Protein AF-A0A530QPT6-F1 (afdb_monomer_lite)

Sequence (132 aa):
HGLGAGMGGNAGSQTMTVTVRALATKDIDIYNAARIIRREVGVGFINGAVFAVLIGIVAAAWFRDPNLGGIIAAAMIINMFAAALAGILIPLLLDRFKIDPAVASAVFVTTVTDCVGFFAFLGLATWWFAVP

Radius of gyration: 18.7 Å; chains: 1; bounding box: 52×30×47 Å

Structure (mmCIF, N/CA/C/O backbone):
data_AF-A0A530QPT6-F1
#
_entry.id   AF-A0A530QPT6-F1
#
loop_
_atom_site.group_PDB
_atom_site.id
_atom_site.type_symbol
_atom_site.label_atom_id
_atom_site.label_alt_id
_atom_site.label_comp_id
_atom_site.label_asym_id
_atom_site.label_entity_id
_atom_site.label_seq_id
_atom_site.pdbx_PDB_ins_code
_atom_site.Cartn_x
_atom_site.Cartn_y
_atom_site.Cartn_z
_atom_site.occupancy
_atom_site.B_iso_or_equiv
_atom_site.auth_seq_id
_atom_site.auth_comp_id
_atom_site.auth_asym_id
_atom_site.auth_atom_id
_atom_site.pdbx_PDB_model_num
ATOM 1 N N . HIS A 1 1 ? -19.945 18.364 -25.263 1.00 44.97 1 HIS A N 1
ATOM 2 C CA . HIS A 1 1 ? -20.042 18.435 -23.790 1.00 44.97 1 HIS A CA 1
ATOM 3 C C . HIS A 1 1 ? -21.229 17.583 -23.352 1.00 44.97 1 HIS A C 1
ATOM 5 O O . HIS A 1 1 ? -22.313 17.862 -23.841 1.00 44.97 1 HIS A O 1
ATOM 11 N N . GLY A 1 2 ? -21.056 16.559 -22.498 1.00 51.00 2 GLY A N 1
ATOM 12 C CA . GLY A 1 2 ? -22.199 16.062 -21.705 1.00 51.00 2 GLY A CA 1
ATOM 13 C C . GLY A 1 2 ? -22.376 14.569 -21.390 1.00 51.00 2 GLY A C 1
ATOM 14 O O . GLY A 1 2 ? -23.275 14.280 -20.616 1.00 51.00 2 GLY A O 1
ATOM 15 N N . LEU A 1 3 ? -21.582 13.613 -21.893 1.00 46.88 3 LEU A N 1
ATOM 16 C CA . LEU A 1 3 ? -21.856 12.179 -21.618 1.00 46.88 3 LEU A CA 1
ATOM 17 C C . LEU A 1 3 ? -21.047 11.563 -20.458 1.00 46.88 3 LEU A C 1
ATOM 19 O O . LEU A 1 3 ? -21.318 10.439 -20.053 1.00 46.88 3 LEU A O 1
ATOM 23 N N . GLY A 1 4 ? -20.087 12.295 -19.884 1.00 46.09 4 GLY A N 1
ATOM 24 C CA . GLY A 1 4 ? -19.168 11.760 -18.866 1.00 46.09 4 GLY A CA 1
ATOM 25 C C . GLY A 1 4 ? -19.583 11.931 -17.398 1.00 46.09 4 GLY A C 1
ATOM 26 O O . GLY A 1 4 ? -18.872 11.447 -16.528 1.00 46.09 4 GLY A O 1
ATOM 27 N N . ALA A 1 5 ? -20.689 12.618 -17.090 1.00 45.97 5 ALA A N 1
ATOM 28 C CA . ALA A 1 5 ? -20.979 13.072 -15.719 1.00 45.97 5 ALA A CA 1
ATOM 29 C C . ALA A 1 5 ? -22.195 12.406 -15.034 1.00 45.97 5 ALA A C 1
ATOM 31 O O . ALA A 1 5 ? -22.509 12.748 -13.900 1.00 45.97 5 ALA A O 1
ATOM 32 N N . GLY A 1 6 ? -22.896 11.470 -15.688 1.00 51.47 6 GLY A N 1
ATOM 33 C CA . GLY A 1 6 ? -24.215 11.010 -15.216 1.00 51.47 6 GLY A CA 1
ATOM 34 C C . GLY A 1 6 ? -24.266 9.694 -14.427 1.00 51.47 6 GLY A C 1
ATOM 35 O O . GLY A 1 6 ? -25.128 9.538 -13.569 1.00 51.47 6 GLY A O 1
ATOM 36 N N . MET A 1 7 ? -23.380 8.726 -14.686 1.00 49.09 7 MET A N 1
ATOM 37 C CA . MET A 1 7 ? -23.537 7.368 -14.119 1.00 49.09 7 MET A CA 1
ATOM 38 C C . MET A 1 7 ? -22.738 7.121 -12.833 1.00 49.09 7 MET A C 1
ATOM 40 O O . MET A 1 7 ? -23.160 6.310 -12.011 1.00 49.09 7 MET A O 1
ATOM 44 N N . GLY A 1 8 ? -21.645 7.856 -12.602 1.00 46.72 8 GLY A N 1
ATOM 45 C CA . GLY A 1 8 ? -20.851 7.731 -11.370 1.00 46.72 8 GLY A CA 1
ATOM 46 C C . GLY A 1 8 ? -21.554 8.280 -10.120 1.00 46.72 8 GLY A C 1
ATOM 47 O O . GLY A 1 8 ? -21.361 7.759 -9.024 1.00 46.72 8 GLY A O 1
ATOM 48 N N . GLY A 1 9 ? -22.421 9.288 -10.281 1.00 48.22 9 GLY A N 1
ATOM 49 C CA . GLY A 1 9 ? -23.150 9.917 -9.171 1.00 48.22 9 GLY A CA 1
ATOM 50 C C . GLY A 1 9 ? -24.258 9.046 -8.566 1.00 48.22 9 GLY A C 1
ATOM 51 O O . GLY A 1 9 ? -24.508 9.115 -7.363 1.00 48.22 9 GLY A O 1
ATOM 52 N N . ASN A 1 10 ? -24.885 8.171 -9.360 1.00 52.75 10 ASN A N 1
ATOM 53 C CA . ASN A 1 10 ? -26.039 7.389 -8.903 1.00 52.75 10 ASN A CA 1
ATOM 54 C C . ASN A 1 10 ? -25.655 6.186 -8.024 1.00 52.75 10 ASN A C 1
ATOM 56 O O . ASN A 1 10 ? -26.357 5.892 -7.058 1.00 52.75 10 ASN A O 1
ATOM 60 N N . ALA A 1 11 ? -24.526 5.523 -8.295 1.00 52.94 11 ALA A N 1
ATOM 61 C CA . ALA A 1 11 ? -24.063 4.394 -7.480 1.00 52.94 11 ALA A CA 1
ATOM 62 C C . ALA A 1 11 ? -23.455 4.851 -6.139 1.00 52.94 11 ALA A C 1
ATOM 64 O O . ALA A 1 11 ? -23.697 4.237 -5.095 1.00 52.94 11 ALA A O 1
ATOM 65 N N . GLY A 1 12 ? -22.718 5.969 -6.147 1.00 51.69 12 GLY A N 1
ATOM 66 C CA . GLY A 1 12 ? -22.123 6.550 -4.940 1.00 51.69 12 GLY A CA 1
ATOM 67 C C . GLY A 1 12 ? -23.171 7.086 -3.961 1.00 51.69 12 GLY A C 1
ATOM 68 O O . GLY A 1 12 ? -23.079 6.840 -2.759 1.00 51.69 12 GLY A O 1
ATOM 69 N N . SER A 1 13 ? -24.217 7.743 -4.472 1.00 59.66 13 SER A N 1
ATOM 70 C CA . SER A 1 13 ? -25.302 8.282 -3.643 1.00 59.66 13 SER A CA 1
ATOM 71 C C . SER A 1 13 ? -26.202 7.184 -3.045 1.00 59.66 13 SER A C 1
ATOM 73 O O . SER A 1 13 ? -26.565 7.252 -1.865 1.00 59.66 13 SER A O 1
ATOM 75 N N . GLN A 1 14 ? -26.492 6.112 -3.799 1.00 56.28 14 GLN A N 1
ATOM 76 C CA . GLN A 1 14 ? -27.229 4.960 -3.257 1.00 56.28 14 GLN A CA 1
ATOM 77 C C . GLN A 1 14 ? -26.448 4.233 -2.157 1.00 56.28 14 GLN A C 1
ATOM 79 O O . GLN A 1 14 ? -27.017 3.906 -1.115 1.00 56.28 14 GLN A O 1
ATOM 84 N N . THR A 1 15 ? -25.142 4.034 -2.342 1.00 58.00 15 THR A N 1
ATOM 85 C CA . THR A 1 15 ? -24.304 3.324 -1.362 1.00 58.00 15 THR A CA 1
ATOM 86 C C . THR A 1 15 ? -24.165 4.120 -0.063 1.00 58.00 15 THR A C 1
ATOM 88 O O . THR A 1 15 ? -24.316 3.566 1.024 1.00 58.00 15 THR A O 1
ATOM 91 N N . MET A 1 16 ? -23.983 5.441 -0.158 1.00 60.84 16 MET A N 1
ATOM 92 C CA . MET A 1 16 ? -23.913 6.327 1.008 1.00 60.84 16 MET A CA 1
ATOM 93 C C . MET A 1 16 ? -25.208 6.297 1.839 1.00 60.84 16 MET A C 1
ATOM 95 O O . MET A 1 16 ? -25.155 6.246 3.066 1.00 60.84 16 MET A O 1
ATOM 99 N N . THR A 1 17 ? -26.372 6.235 1.185 1.00 66.62 17 THR A N 1
ATOM 100 C CA . THR A 1 17 ? -27.679 6.178 1.864 1.00 66.62 17 THR A CA 1
ATOM 101 C C . THR A 1 17 ? -27.874 4.877 2.658 1.00 66.62 17 THR A C 1
ATOM 103 O O . THR A 1 17 ? -28.425 4.893 3.761 1.00 66.62 17 THR A O 1
ATOM 106 N N . VAL A 1 18 ? -27.394 3.743 2.136 1.00 60.94 18 VAL A N 1
ATOM 107 C CA . VAL A 1 18 ? -27.488 2.436 2.811 1.00 60.94 18 VAL A CA 1
ATOM 108 C C . VAL A 1 18 ? -26.539 2.363 4.009 1.00 60.94 18 VAL A C 1
ATOM 110 O O . VAL A 1 18 ? -26.945 1.924 5.085 1.00 60.94 18 VAL A O 1
ATOM 113 N N . THR A 1 19 ? -25.307 2.854 3.862 1.00 55.59 19 THR A N 1
ATOM 114 C CA . THR A 1 19 ? -24.304 2.851 4.938 1.00 55.59 19 THR A CA 1
ATOM 115 C C . THR A 1 19 ? -24.719 3.735 6.117 1.00 55.59 19 THR A C 1
ATOM 117 O O . THR A 1 19 ? -24.584 3.323 7.268 1.00 55.59 19 THR A O 1
ATOM 120 N N . VAL A 1 20 ? -25.311 4.909 5.857 1.00 65.19 20 VAL A N 1
ATOM 121 C CA . VAL A 1 20 ? -25.836 5.802 6.909 1.00 65.19 20 VAL A CA 1
ATOM 122 C C . VAL A 1 20 ? -26.982 5.143 7.687 1.00 65.19 20 VAL A C 1
ATOM 124 O O . VAL A 1 20 ? -27.046 5.263 8.910 1.00 65.19 20 VAL A O 1
ATOM 127 N N . ARG A 1 21 ? -27.855 4.386 7.007 1.00 61.53 21 ARG A N 1
ATOM 128 C CA . ARG A 1 21 ? -28.934 3.632 7.665 1.00 61.53 21 ARG A CA 1
ATOM 129 C C . ARG A 1 21 ? -28.391 2.476 8.508 1.00 61.53 21 ARG A C 1
ATOM 131 O O . ARG A 1 21 ? -28.888 2.255 9.604 1.00 61.53 21 ARG A O 1
ATOM 138 N N . ALA A 1 22 ? -27.367 1.770 8.031 1.00 56.25 22 ALA A N 1
ATOM 139 C CA . ALA A 1 22 ? -26.751 0.668 8.766 1.00 56.25 22 ALA A CA 1
ATOM 140 C C . ALA A 1 22 ? -26.043 1.148 10.048 1.00 56.25 22 ALA A C 1
ATOM 142 O O . ALA A 1 22 ? -26.237 0.552 11.108 1.00 56.25 22 ALA A O 1
ATOM 143 N N . LEU A 1 23 ? -25.305 2.264 9.979 1.00 57.66 23 LEU A N 1
ATOM 144 C CA . LEU A 1 23 ? -24.599 2.865 11.121 1.00 57.66 23 LEU A CA 1
ATOM 145 C C . LEU A 1 23 ? -25.540 3.364 12.230 1.00 57.66 23 LEU A C 1
ATOM 147 O O . LEU A 1 23 ? -25.178 3.322 13.405 1.00 57.66 23 LEU A O 1
ATOM 151 N N . ALA A 1 24 ? -26.764 3.778 11.887 1.00 56.53 24 ALA A N 1
ATOM 152 C CA . ALA A 1 24 ? -27.768 4.197 12.866 1.00 56.53 24 ALA A CA 1
ATOM 153 C C . ALA A 1 24 ? -28.284 3.046 13.759 1.00 56.53 24 ALA A C 1
ATOM 155 O O . ALA A 1 24 ? -28.879 3.311 14.802 1.00 56.53 24 ALA A O 1
ATOM 156 N N . THR A 1 25 ? -28.037 1.781 13.388 1.00 57.56 25 THR A N 1
ATOM 157 C CA . THR A 1 25 ? -28.628 0.594 14.042 1.00 57.56 25 THR A CA 1
ATOM 158 C C . THR A 1 25 ? -27.787 -0.006 15.178 1.00 57.56 25 THR A C 1
ATOM 160 O O . THR A 1 25 ? -28.236 -0.959 15.796 1.00 57.56 25 THR A O 1
ATOM 163 N N . LYS A 1 26 ? -26.606 0.556 15.491 1.00 53.56 26 LYS A N 1
ATOM 164 C CA . LYS A 1 26 ? -25.822 0.286 16.722 1.00 53.56 26 LYS A CA 1
ATOM 165 C C . LYS A 1 26 ? -25.758 -1.189 17.189 1.00 53.56 26 LYS A C 1
ATOM 167 O O . LYS A 1 26 ? -26.166 -1.496 18.301 1.00 53.56 26 LYS A O 1
ATOM 172 N N . ASP A 1 27 ? -25.124 -2.066 16.413 1.00 46.97 27 ASP A N 1
ATOM 173 C CA . ASP A 1 27 ? -24.737 -3.404 16.896 1.00 46.97 27 ASP A CA 1
ATOM 174 C C . ASP A 1 27 ? -23.276 -3.700 16.543 1.00 46.97 27 ASP A C 1
ATOM 176 O O . ASP A 1 27 ? -22.967 -4.223 15.471 1.00 46.97 27 ASP A O 1
ATOM 180 N N . ILE A 1 28 ? -22.342 -3.341 17.430 1.00 43.38 28 ILE A N 1
ATOM 181 C CA . ILE A 1 28 ? -20.941 -3.765 17.298 1.00 43.38 28 ILE A CA 1
ATOM 182 C C . ILE A 1 28 ? -20.466 -4.361 18.625 1.00 43.38 28 ILE A C 1
ATOM 184 O O . ILE A 1 28 ? -20.054 -3.660 19.544 1.00 43.38 28 ILE A O 1
ATOM 188 N N . ASP A 1 29 ? -20.538 -5.689 18.684 1.00 42.81 29 ASP A N 1
ATOM 189 C CA . ASP A 1 29 ? -19.926 -6.555 19.690 1.00 42.81 29 ASP A CA 1
ATOM 190 C C . ASP A 1 29 ? -18.443 -6.794 19.326 1.00 42.81 29 ASP A C 1
ATOM 192 O O . ASP A 1 29 ? -18.119 -7.080 18.168 1.00 42.81 29 ASP A O 1
ATOM 196 N N . ILE A 1 30 ? -17.527 -6.685 20.293 1.00 48.66 30 ILE A N 1
ATOM 197 C CA . ILE A 1 30 ? -16.071 -6.869 20.120 1.00 48.66 30 ILE A CA 1
ATOM 198 C C . ILE A 1 30 ? -15.725 -8.252 19.529 1.00 48.66 30 ILE A C 1
ATOM 200 O O . ILE A 1 30 ? -14.725 -8.381 18.817 1.00 48.66 30 ILE A O 1
ATOM 204 N N . TYR A 1 31 ? -16.579 -9.270 19.705 1.00 49.69 31 TYR A N 1
ATOM 205 C CA . TYR A 1 31 ? -16.415 -10.579 19.053 1.00 49.69 31 TYR A CA 1
ATOM 206 C C . TYR A 1 31 ? -16.570 -10.534 17.521 1.00 49.69 31 TYR A C 1
ATOM 208 O O . TYR A 1 31 ? -15.990 -11.359 16.807 1.00 49.69 31 TYR A O 1
ATOM 216 N N . ASN A 1 32 ? -17.300 -9.551 16.986 1.00 56.88 32 ASN A N 1
ATOM 217 C CA . ASN A 1 32 ? -17.447 -9.352 15.545 1.00 56.88 32 ASN A CA 1
ATOM 218 C C . ASN A 1 32 ? -16.274 -8.584 14.927 1.00 56.88 32 ASN A C 1
ATOM 220 O O . ASN A 1 32 ? -16.053 -8.721 13.724 1.00 56.88 32 ASN A O 1
ATOM 224 N N . ALA A 1 33 ? -15.475 -7.851 15.710 1.00 58.09 33 ALA A N 1
ATOM 225 C CA . ALA A 1 33 ? -14.390 -7.016 15.191 1.00 58.09 33 ALA A CA 1
ATOM 226 C C . ALA A 1 33 ? -13.367 -7.828 14.375 1.00 58.09 33 ALA A C 1
ATOM 228 O O . ALA A 1 33 ? -13.083 -7.496 13.228 1.00 58.09 33 ALA A O 1
ATOM 229 N N . ALA A 1 34 ? -12.895 -8.970 14.889 1.00 56.62 34 ALA A N 1
ATOM 230 C CA . ALA A 1 34 ? -11.942 -9.830 14.175 1.00 56.62 34 ALA A CA 1
ATOM 231 C C . ALA A 1 34 ? -12.539 -10.507 12.919 1.00 56.62 34 ALA A C 1
ATOM 233 O O . ALA A 1 34 ? -11.829 -10.816 11.957 1.00 56.62 34 ALA A O 1
ATOM 234 N N . ARG A 1 35 ? -13.857 -10.755 12.896 1.00 65.69 35 ARG A N 1
ATOM 235 C CA . ARG A 1 35 ? -14.562 -11.271 11.710 1.00 65.69 35 ARG A CA 1
ATOM 236 C C . ARG A 1 35 ? -14.740 -10.178 10.654 1.00 65.69 35 ARG A C 1
ATOM 238 O O . ARG A 1 35 ? -14.538 -10.463 9.476 1.00 65.69 35 ARG A O 1
ATOM 245 N N . ILE A 1 36 ? -15.076 -8.963 11.077 1.00 65.94 36 ILE A N 1
ATOM 246 C CA . ILE A 1 36 ? -15.213 -7.783 10.217 1.00 65.94 36 ILE A CA 1
ATOM 247 C C . ILE A 1 36 ? -13.861 -7.445 9.590 1.00 65.94 36 ILE A C 1
ATOM 249 O O . ILE A 1 36 ? -13.783 -7.367 8.369 1.00 65.94 36 ILE A O 1
ATOM 253 N N . ILE A 1 37 ? -12.792 -7.393 10.393 1.00 68.44 37 ILE A N 1
ATOM 254 C CA . ILE A 1 37 ? -11.424 -7.146 9.924 1.00 68.44 37 ILE A CA 1
ATOM 255 C C . ILE A 1 37 ? -11.043 -8.135 8.822 1.00 68.44 37 ILE A C 1
ATOM 257 O O . ILE A 1 37 ? -10.689 -7.710 7.733 1.00 68.44 37 ILE A O 1
ATOM 261 N N . ARG A 1 38 ? -11.175 -9.453 9.043 1.00 66.50 38 ARG A N 1
ATOM 262 C CA . ARG A 1 38 ? -10.829 -10.466 8.021 1.00 66.50 38 ARG A CA 1
ATOM 263 C C . ARG A 1 38 ? -11.625 -10.323 6.725 1.00 66.50 38 ARG A C 1
ATOM 265 O O . ARG A 1 38 ? -11.087 -10.580 5.651 1.00 66.50 38 ARG A O 1
ATOM 272 N N . ARG A 1 39 ? -12.900 -9.943 6.821 1.00 69.75 39 ARG A N 1
ATOM 273 C CA . ARG A 1 39 ? -13.757 -9.743 5.649 1.00 69.75 39 ARG A CA 1
ATOM 274 C C . ARG A 1 39 ? -13.331 -8.500 4.864 1.00 69.75 39 ARG A C 1
ATOM 276 O O . ARG A 1 39 ? -13.202 -8.587 3.649 1.00 69.75 39 ARG A O 1
ATOM 283 N N . GLU A 1 40 ? -13.047 -7.404 5.562 1.00 71.31 40 GLU A N 1
ATOM 284 C CA . GLU A 1 40 ? -12.489 -6.166 5.002 1.00 71.31 40 GLU A CA 1
ATOM 285 C C . GLU A 1 40 ? -11.116 -6.395 4.355 1.00 71.31 40 GLU A C 1
ATOM 287 O O . GLU A 1 40 ? -10.915 -5.978 3.219 1.00 71.31 40 GLU A O 1
ATOM 292 N N . VAL A 1 41 ? -10.212 -7.159 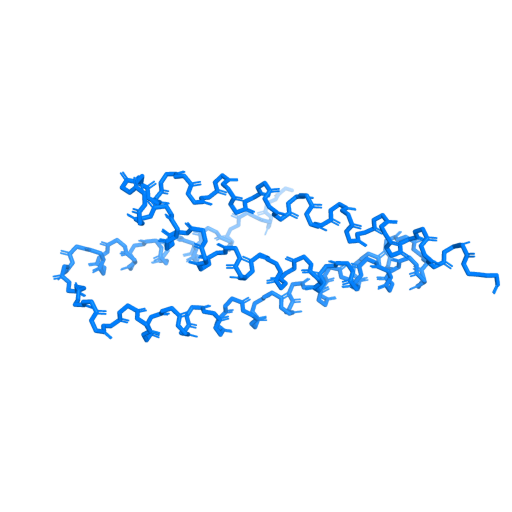4.989 1.00 70.44 41 VAL A N 1
ATOM 293 C CA . VAL A 1 41 ? -8.913 -7.533 4.388 1.00 70.44 41 VAL A CA 1
ATOM 294 C C . VAL A 1 41 ? -9.119 -8.228 3.045 1.00 70.44 41 VAL A C 1
ATOM 296 O O . VAL A 1 41 ? -8.457 -7.896 2.067 1.00 70.44 41 VAL A O 1
ATOM 299 N N . GLY A 1 42 ? -10.037 -9.199 2.990 1.00 72.12 42 GLY A N 1
ATOM 300 C CA . GLY A 1 42 ? -10.309 -9.961 1.773 1.00 72.12 42 GLY A CA 1
ATOM 301 C C . GLY A 1 42 ? -10.874 -9.093 0.650 1.00 72.12 42 GLY A C 1
ATOM 302 O O . GLY A 1 42 ? -10.411 -9.183 -0.486 1.00 72.12 42 GLY A O 1
ATOM 303 N N . VAL A 1 43 ? -11.834 -8.218 0.964 1.00 74.00 43 VAL A N 1
ATOM 304 C CA . VAL A 1 43 ? -12.404 -7.280 -0.017 1.00 74.00 43 VAL A CA 1
ATOM 305 C C . VAL A 1 43 ? -11.355 -6.261 -0.476 1.00 74.00 43 VAL A C 1
ATOM 307 O O . VAL A 1 43 ? -11.234 -6.011 -1.676 1.00 74.00 43 VAL A O 1
ATOM 310 N N . GLY A 1 44 ? -10.556 -5.723 0.448 1.00 69.81 44 GLY A N 1
ATOM 311 C CA . GLY A 1 44 ? -9.467 -4.792 0.155 1.00 69.81 44 GLY A CA 1
ATOM 312 C C . GLY A 1 44 ? -8.381 -5.411 -0.723 1.00 69.81 44 GLY A C 1
ATOM 313 O O . GLY A 1 44 ? -7.952 -4.789 -1.690 1.00 69.81 44 GLY A O 1
ATOM 314 N N . PHE A 1 45 ? -7.993 -6.660 -0.458 1.00 72.19 45 PHE A N 1
ATOM 315 C CA . PHE A 1 45 ? -6.993 -7.374 -1.252 1.00 72.19 45 PHE A CA 1
ATOM 316 C C . PHE A 1 45 ? -7.470 -7.639 -2.685 1.00 72.19 45 PHE A C 1
ATOM 318 O O . PHE A 1 45 ? -6.726 -7.403 -3.634 1.00 72.19 45 PHE A O 1
ATOM 325 N N . ILE A 1 46 ? -8.722 -8.082 -2.862 1.00 78.88 46 ILE A N 1
ATOM 326 C CA . ILE A 1 46 ? -9.299 -8.330 -4.192 1.00 78.88 46 ILE A CA 1
ATOM 327 C C . ILE A 1 46 ? -9.393 -7.025 -4.987 1.00 78.88 46 ILE A C 1
ATOM 329 O O . ILE A 1 46 ? -8.939 -6.969 -6.130 1.00 78.88 46 ILE A O 1
ATOM 333 N N . ASN A 1 47 ? -9.932 -5.963 -4.381 1.00 75.38 47 ASN A N 1
ATOM 334 C CA . ASN A 1 47 ? -10.013 -4.658 -5.036 1.00 75.38 47 ASN A CA 1
ATOM 335 C C . ASN A 1 47 ? -8.623 -4.121 -5.381 1.00 75.38 47 ASN A C 1
ATOM 337 O O . ASN A 1 47 ? -8.405 -3.641 -6.493 1.00 75.38 47 ASN A O 1
ATOM 341 N N . GLY A 1 48 ? -7.667 -4.252 -4.462 1.00 70.88 48 GLY A N 1
ATOM 342 C CA . GLY A 1 48 ? -6.304 -3.802 -4.685 1.00 70.88 48 GLY A CA 1
ATOM 343 C C . GLY A 1 48 ? -5.600 -4.549 -5.812 1.00 70.88 48 GLY A C 1
ATOM 344 O O . GLY A 1 48 ? -4.949 -3.923 -6.645 1.00 70.88 48 GLY A O 1
ATOM 345 N N . ALA A 1 49 ? -5.795 -5.865 -5.911 1.00 75.25 49 ALA A N 1
ATOM 346 C CA . ALA A 1 49 ? -5.264 -6.664 -7.010 1.00 75.25 49 ALA A CA 1
ATOM 347 C C . ALA A 1 49 ? -5.839 -6.226 -8.369 1.00 75.25 49 ALA A C 1
ATOM 349 O O . ALA A 1 49 ? -5.090 -6.069 -9.333 1.00 75.25 49 ALA A O 1
ATOM 350 N N . VAL A 1 50 ? -7.149 -5.963 -8.445 1.00 81.56 50 VAL A N 1
ATOM 351 C CA . VAL A 1 50 ? -7.799 -5.474 -9.674 1.00 81.56 50 VAL A CA 1
ATOM 352 C C . VAL A 1 50 ? -7.242 -4.107 -10.085 1.00 81.56 50 VAL A C 1
ATOM 354 O O . VAL A 1 50 ? -6.874 -3.918 -11.245 1.00 81.56 50 VAL A O 1
ATOM 357 N N . PHE A 1 51 ? -7.121 -3.168 -9.142 1.00 77.31 51 PHE A N 1
ATOM 358 C CA . PHE A 1 51 ? -6.555 -1.846 -9.419 1.00 77.31 51 PHE A CA 1
ATOM 359 C C . PHE A 1 51 ? -5.076 -1.902 -9.812 1.00 77.31 51 PHE A C 1
ATOM 361 O O . PHE A 1 51 ? -4.675 -1.194 -10.734 1.00 77.31 51 PHE A O 1
ATOM 368 N N . ALA A 1 52 ? -4.273 -2.757 -9.172 1.00 73.75 52 ALA A N 1
ATOM 369 C CA . ALA A 1 52 ? -2.860 -2.921 -9.508 1.00 73.75 52 ALA A CA 1
ATOM 370 C C . ALA A 1 52 ? -2.672 -3.437 -10.943 1.00 73.75 52 ALA A C 1
ATOM 372 O O . ALA A 1 52 ? -1.844 -2.902 -11.681 1.00 73.75 52 ALA A O 1
ATOM 373 N N . VAL A 1 53 ? -3.478 -4.418 -11.369 1.00 78.06 53 VAL A N 1
ATOM 374 C CA . VAL A 1 53 ? -3.447 -4.942 -12.745 1.00 78.06 53 VAL A CA 1
ATOM 375 C C . VAL A 1 53 ? -3.882 -3.876 -13.750 1.00 78.06 53 VAL A C 1
ATOM 377 O O . VAL A 1 53 ? -3.192 -3.658 -14.745 1.00 78.06 53 VAL A O 1
ATOM 380 N N . LEU A 1 54 ? -4.987 -3.172 -13.488 1.00 82.06 54 LEU A N 1
ATOM 381 C CA . LEU A 1 54 ? -5.481 -2.120 -14.380 1.00 82.06 54 LEU A CA 1
ATOM 382 C C . LEU A 1 54 ? -4.463 -0.987 -14.544 1.00 82.06 54 LEU A C 1
ATOM 384 O O . LEU A 1 54 ? -4.150 -0.603 -15.670 1.00 82.06 54 LEU A O 1
ATOM 388 N N . ILE A 1 55 ? -3.913 -0.478 -13.439 1.00 79.69 55 ILE A N 1
ATOM 389 C CA . ILE A 1 55 ? -2.929 0.610 -13.479 1.00 79.69 55 ILE A CA 1
ATOM 390 C C . ILE A 1 55 ? -1.614 0.143 -14.107 1.00 79.69 55 ILE A C 1
ATOM 392 O O . ILE A 1 55 ? -1.033 0.893 -14.886 1.00 79.69 55 ILE A O 1
ATOM 396 N N . GLY A 1 56 ? -1.177 -1.094 -13.856 1.00 72.31 56 GLY A N 1
ATOM 397 C CA . GLY A 1 56 ? -0.002 -1.672 -14.513 1.00 72.31 56 GLY A CA 1
ATOM 398 C C . GLY A 1 56 ? -0.139 -1.721 -16.039 1.00 72.31 56 GLY A C 1
ATOM 399 O O . GLY A 1 56 ? 0.770 -1.303 -16.756 1.00 72.31 56 GLY A O 1
ATOM 400 N N . ILE A 1 57 ? -1.301 -2.151 -16.547 1.00 77.56 57 ILE A N 1
ATOM 401 C CA . 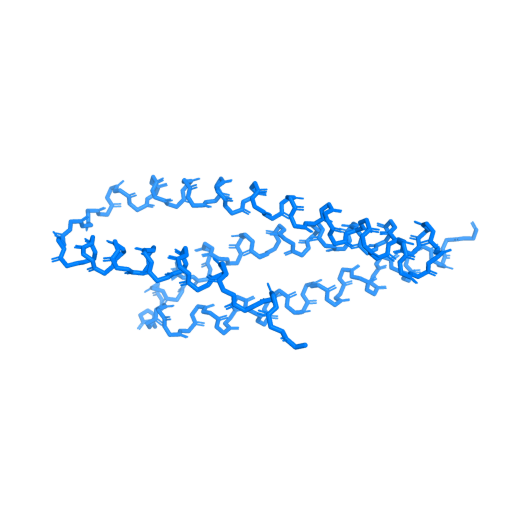ILE A 1 57 ? -1.592 -2.180 -17.991 1.00 77.56 57 ILE A CA 1
ATOM 402 C C . ILE A 1 57 ? -1.619 -0.762 -18.575 1.00 77.56 57 ILE A C 1
ATOM 404 O O . ILE A 1 57 ? -1.025 -0.512 -19.626 1.00 77.56 57 ILE A O 1
ATOM 408 N N . VAL A 1 58 ? -2.279 0.179 -17.892 1.00 78.50 58 VAL A N 1
ATOM 409 C CA . VAL A 1 58 ? -2.342 1.584 -18.324 1.00 78.50 58 VAL A CA 1
ATOM 410 C C . VAL A 1 58 ? -0.946 2.206 -18.360 1.00 78.50 58 VAL A C 1
ATOM 412 O O . VAL A 1 58 ? -0.604 2.869 -19.337 1.00 78.50 58 VAL A O 1
ATOM 415 N N . ALA A 1 59 ? -0.116 1.954 -17.348 1.00 71.50 59 ALA A N 1
ATOM 416 C CA . ALA A 1 59 ? 1.254 2.446 -17.291 1.00 71.50 59 ALA A CA 1
ATOM 417 C C . ALA A 1 59 ? 2.112 1.878 -18.432 1.00 71.50 59 ALA A C 1
ATOM 419 O O . ALA A 1 59 ? 2.783 2.641 -19.127 1.00 71.50 59 ALA A O 1
ATOM 420 N N . ALA A 1 60 ? 2.036 0.569 -18.693 1.00 72.00 60 ALA A N 1
ATOM 421 C CA . ALA A 1 60 ? 2.743 -0.059 -19.811 1.00 72.00 60 ALA A CA 1
ATOM 422 C C . ALA A 1 60 ? 2.363 0.570 -21.166 1.00 72.00 60 ALA A C 1
ATOM 424 O O . ALA A 1 60 ? 3.230 0.854 -21.993 1.00 72.00 60 ALA A O 1
ATOM 425 N N . ALA A 1 61 ? 1.071 0.843 -21.378 1.00 75.69 61 ALA A N 1
ATOM 426 C CA . ALA A 1 61 ? 0.581 1.479 -22.599 1.00 75.69 61 ALA A CA 1
ATOM 427 C C . ALA A 1 61 ? 1.003 2.956 -22.714 1.00 75.69 61 ALA A C 1
ATOM 429 O O . ALA A 1 61 ? 1.322 3.422 -23.809 1.00 75.69 61 ALA A O 1
ATOM 430 N N . TRP A 1 62 ? 1.019 3.690 -21.597 1.00 76.31 62 TRP A N 1
ATOM 431 C CA . TRP A 1 62 ? 1.331 5.120 -21.562 1.00 76.31 62 TRP A CA 1
ATOM 432 C C . TRP A 1 62 ? 2.812 5.402 -21.806 1.00 76.31 62 TRP A C 1
ATOM 434 O O . TRP A 1 62 ? 3.160 6.253 -22.623 1.00 76.31 62 TRP A O 1
ATOM 444 N N . PHE A 1 63 ? 3.690 4.668 -21.120 1.00 73.81 63 PHE A N 1
ATOM 445 C CA . PHE A 1 63 ? 5.136 4.854 -21.230 1.00 73.81 63 PHE A CA 1
ATOM 446 C C . PHE A 1 63 ? 5.730 4.191 -22.475 1.00 73.81 63 PHE A C 1
ATOM 448 O O . PHE A 1 63 ? 6.886 4.450 -22.799 1.00 73.81 63 PHE A O 1
ATOM 455 N N . ARG A 1 64 ? 4.946 3.365 -23.190 1.00 75.81 64 ARG A N 1
ATOM 456 C CA . ARG A 1 64 ? 5.391 2.577 -24.355 1.00 75.81 64 ARG A CA 1
ATOM 457 C C . ARG A 1 64 ? 6.642 1.734 -24.077 1.00 75.81 64 ARG A C 1
ATOM 459 O O . ARG A 1 64 ? 7.347 1.349 -25.005 1.00 75.81 64 ARG A O 1
ATOM 466 N N . ASP A 1 65 ? 6.878 1.428 -22.807 1.00 72.62 65 ASP A N 1
ATOM 467 C CA . ASP A 1 65 ? 7.994 0.632 -22.322 1.00 72.62 65 ASP A CA 1
ATOM 468 C C . ASP A 1 65 ? 7.435 -0.493 -21.434 1.00 72.62 65 ASP A C 1
ATOM 470 O O . ASP A 1 65 ? 6.974 -0.231 -20.314 1.00 72.62 65 ASP A O 1
ATOM 474 N N . PRO A 1 66 ? 7.438 -1.747 -21.925 1.00 74.06 66 PRO A N 1
ATOM 475 C CA . PRO A 1 66 ? 6.975 -2.900 -21.160 1.00 74.06 66 PRO A CA 1
ATOM 476 C C . PRO A 1 66 ? 7.765 -3.126 -19.865 1.00 74.06 66 PRO A C 1
ATOM 478 O O . PRO A 1 66 ? 7.187 -3.609 -18.892 1.00 74.06 66 PRO A O 1
ATOM 481 N N . ASN A 1 67 ? 9.051 -2.758 -19.821 1.00 77.69 67 ASN A N 1
ATOM 482 C CA . ASN A 1 67 ? 9.879 -2.910 -18.623 1.00 77.69 67 ASN A CA 1
ATOM 483 C C . ASN A 1 67 ? 9.430 -1.926 -17.542 1.00 77.69 67 ASN A C 1
ATOM 485 O O . ASN A 1 67 ? 9.184 -2.319 -16.402 1.00 77.69 67 ASN A O 1
ATOM 489 N N . LEU A 1 68 ? 9.236 -0.658 -17.917 1.00 71.81 68 LEU A N 1
ATOM 490 C CA . LEU A 1 68 ? 8.729 0.365 -17.003 1.00 71.81 68 LEU A CA 1
ATOM 491 C C . LEU A 1 68 ? 7.307 0.035 -16.525 1.00 71.81 68 LEU A C 1
ATOM 493 O O . LEU A 1 68 ? 6.994 0.183 -15.345 1.00 71.81 68 LEU A O 1
ATOM 497 N N . GLY A 1 69 ? 6.463 -0.480 -17.424 1.00 74.00 69 GLY A N 1
ATOM 498 C CA . GLY A 1 69 ? 5.131 -0.982 -17.089 1.00 74.00 69 GLY A CA 1
ATOM 499 C C . GLY A 1 69 ? 5.159 -2.120 -16.064 1.00 74.00 69 GLY A C 1
ATOM 500 O O . GLY A 1 69 ? 4.388 -2.097 -15.105 1.00 74.00 69 GLY A O 1
ATOM 501 N N . GLY A 1 70 ? 6.081 -3.077 -16.218 1.00 76.31 70 GLY A N 1
ATOM 502 C CA . GLY A 1 70 ? 6.288 -4.173 -15.267 1.00 76.31 70 GLY A CA 1
ATOM 503 C C . GLY A 1 70 ? 6.766 -3.698 -13.892 1.00 76.31 70 GLY A C 1
ATOM 504 O O . GLY A 1 70 ? 6.235 -4.138 -12.872 1.00 76.31 70 GLY A O 1
ATOM 505 N N . ILE A 1 71 ? 7.704 -2.746 -13.854 1.00 82.94 71 ILE A N 1
ATOM 506 C CA . ILE A 1 71 ? 8.199 -2.125 -12.613 1.00 82.94 71 ILE A CA 1
ATOM 507 C C . ILE A 1 71 ? 7.064 -1.408 -11.877 1.00 82.94 71 ILE A C 1
ATOM 509 O O . ILE A 1 71 ? 6.893 -1.593 -10.672 1.00 82.94 71 ILE A O 1
ATOM 513 N N . ILE A 1 72 ? 6.253 -0.626 -12.597 1.00 79.75 72 ILE A N 1
ATOM 514 C CA . ILE A 1 72 ? 5.108 0.090 -12.020 1.00 79.75 72 ILE A CA 1
ATOM 515 C C . ILE A 1 72 ? 4.057 -0.899 -11.510 1.00 79.75 72 ILE A C 1
ATOM 517 O O . ILE A 1 72 ? 3.553 -0.730 -10.402 1.00 79.75 72 ILE A O 1
ATOM 521 N N . ALA A 1 73 ? 3.755 -1.957 -12.266 1.00 77.44 73 ALA A N 1
ATOM 522 C CA . ALA A 1 73 ? 2.822 -2.993 -11.832 1.00 77.44 73 ALA A CA 1
ATOM 523 C C . ALA A 1 73 ? 3.296 -3.682 -10.538 1.00 77.44 73 ALA A C 1
ATOM 525 O O . ALA A 1 73 ? 2.519 -3.821 -9.593 1.00 77.44 73 ALA A O 1
ATOM 526 N N . ALA A 1 74 ? 4.577 -4.052 -10.456 1.00 81.62 74 ALA A N 1
ATOM 527 C CA . ALA A 1 74 ? 5.161 -4.655 -9.260 1.00 81.62 74 ALA A CA 1
ATOM 528 C C . ALA A 1 74 ? 5.152 -3.690 -8.059 1.00 81.62 74 ALA A C 1
ATOM 530 O O . ALA A 1 74 ? 4.744 -4.075 -6.961 1.00 81.62 74 ALA A O 1
ATOM 531 N N . ALA A 1 75 ? 5.514 -2.421 -8.270 1.00 84.06 75 ALA A N 1
ATOM 532 C CA . ALA A 1 75 ? 5.456 -1.388 -7.238 1.00 84.06 75 ALA A CA 1
ATOM 533 C C . ALA A 1 75 ? 4.026 -1.173 -6.721 1.00 84.06 75 ALA A C 1
ATOM 535 O O . ALA A 1 75 ? 3.811 -1.051 -5.516 1.00 84.06 75 ALA A O 1
ATOM 536 N N . MET A 1 76 ? 3.035 -1.192 -7.615 1.00 82.31 76 MET A N 1
ATOM 537 C CA . MET A 1 76 ? 1.621 -1.061 -7.267 1.00 82.31 76 MET A CA 1
ATOM 538 C C . MET A 1 76 ? 1.100 -2.249 -6.458 1.00 82.31 76 MET A C 1
ATOM 540 O O . MET A 1 76 ? 0.322 -2.043 -5.530 1.00 82.31 76 MET A O 1
ATOM 544 N N . ILE A 1 77 ? 1.543 -3.475 -6.756 1.00 80.94 77 ILE A N 1
ATOM 545 C CA . ILE A 1 77 ? 1.204 -4.659 -5.951 1.00 80.94 77 ILE A CA 1
ATOM 546 C C . ILE A 1 77 ? 1.753 -4.509 -4.526 1.00 80.94 77 ILE A C 1
ATOM 548 O O . ILE A 1 77 ? 1.015 -4.717 -3.562 1.00 80.94 77 ILE A O 1
ATOM 552 N N . ILE A 1 78 ? 3.020 -4.101 -4.384 1.00 84.25 78 ILE A N 1
ATOM 553 C CA . ILE A 1 78 ? 3.643 -3.858 -3.073 1.00 84.25 78 ILE A CA 1
ATOM 554 C C . ILE A 1 78 ? 2.890 -2.756 -2.323 1.00 84.25 78 ILE A C 1
ATOM 556 O O . ILE A 1 78 ? 2.556 -2.922 -1.148 1.00 84.25 78 ILE A O 1
ATOM 560 N N . ASN A 1 79 ? 2.572 -1.654 -3.006 1.00 83.31 79 ASN A N 1
ATOM 561 C CA . ASN A 1 79 ? 1.845 -0.543 -2.410 1.00 83.31 79 ASN A CA 1
ATOM 562 C C . ASN A 1 79 ? 0.437 -0.952 -1.956 1.00 83.31 79 ASN A C 1
ATOM 564 O O . ASN A 1 79 ? 0.026 -0.616 -0.852 1.00 83.31 79 ASN A O 1
ATOM 568 N N . MET A 1 80 ? -0.292 -1.733 -2.756 1.00 80.81 80 MET A N 1
ATOM 569 C CA . MET A 1 80 ? -1.616 -2.247 -2.388 1.00 80.81 80 MET A CA 1
ATOM 570 C C . MET A 1 80 ? -1.565 -3.202 -1.198 1.00 80.81 80 MET A C 1
ATOM 572 O O . MET A 1 80 ? -2.444 -3.161 -0.338 1.00 80.81 80 MET A O 1
ATOM 576 N N . PHE A 1 81 ? -0.525 -4.030 -1.106 1.00 79.00 81 PHE A N 1
ATOM 577 C CA . PHE A 1 81 ? -0.325 -4.885 0.058 1.00 79.00 81 PHE A CA 1
ATOM 578 C C . PHE A 1 81 ? -0.080 -4.058 1.327 1.00 79.00 81 PHE A C 1
ATOM 580 O O . PHE A 1 81 ? -0.701 -4.305 2.363 1.00 79.00 81 PHE A O 1
ATOM 587 N N . ALA A 1 82 ? 0.766 -3.029 1.238 1.00 83.00 82 ALA A N 1
ATOM 588 C CA . ALA A 1 82 ? 0.998 -2.104 2.339 1.00 83.00 82 ALA A CA 1
ATOM 589 C C . ALA A 1 82 ? -0.253 -1.290 2.698 1.00 83.00 82 ALA A C 1
ATOM 591 O O . ALA A 1 82 ? -0.534 -1.127 3.880 1.00 83.00 82 ALA A O 1
ATOM 592 N N . ALA A 1 83 ? -1.038 -0.850 1.710 1.00 80.56 83 ALA A N 1
ATOM 593 C CA . ALA A 1 83 ? -2.309 -0.157 1.907 1.00 80.56 83 ALA A CA 1
ATOM 594 C C . ALA A 1 83 ? -3.320 -1.027 2.660 1.00 80.56 83 ALA A C 1
ATOM 596 O O . ALA A 1 83 ? -3.943 -0.563 3.613 1.00 80.56 83 ALA A O 1
ATOM 597 N N . ALA A 1 84 ? -3.449 -2.299 2.272 1.00 77.19 84 ALA A N 1
ATOM 598 C CA . ALA A 1 84 ? -4.332 -3.247 2.939 1.00 77.19 84 ALA A CA 1
ATOM 599 C C . ALA A 1 84 ? -3.906 -3.465 4.397 1.00 77.19 84 ALA A C 1
ATOM 601 O O . ALA A 1 84 ? -4.730 -3.353 5.301 1.00 77.19 84 ALA A O 1
ATOM 602 N N . LEU A 1 85 ? -2.612 -3.706 4.639 1.00 78.12 85 LEU A N 1
ATOM 603 C CA . LEU A 1 85 ? -2.065 -3.847 5.990 1.00 78.12 85 LEU A CA 1
ATOM 604 C C . LEU A 1 85 ? -2.280 -2.583 6.829 1.00 78.12 85 LEU A C 1
ATOM 606 O O . LEU A 1 85 ? -2.776 -2.672 7.952 1.00 78.12 85 LEU A O 1
ATOM 610 N N . ALA A 1 86 ? -1.951 -1.416 6.278 1.00 82.50 86 ALA A N 1
ATOM 611 C CA . ALA A 1 86 ? -2.122 -0.118 6.916 1.00 82.50 86 ALA A CA 1
ATOM 612 C C . ALA A 1 86 ? -3.592 0.151 7.265 1.00 82.50 86 ALA A C 1
ATOM 614 O O . ALA A 1 86 ? -3.884 0.550 8.388 1.00 82.50 86 ALA A O 1
ATOM 615 N N . GLY A 1 87 ? -4.521 -0.144 6.352 1.00 76.75 87 GLY A N 1
ATOM 616 C CA . GLY A 1 87 ? -5.961 0.052 6.539 1.00 76.75 87 GLY A CA 1
ATOM 617 C C . GLY A 1 87 ? -6.566 -0.745 7.698 1.00 76.75 87 GLY A C 1
ATOM 618 O O . GLY A 1 87 ? -7.636 -0.392 8.180 1.00 76.75 87 GLY A O 1
ATOM 619 N N . ILE A 1 88 ? -5.877 -1.780 8.183 1.00 75.25 88 ILE A N 1
ATOM 620 C CA . ILE A 1 88 ? -6.305 -2.593 9.329 1.00 75.25 88 ILE A CA 1
ATOM 621 C C . ILE A 1 88 ? -5.489 -2.249 10.572 1.00 75.25 88 ILE A C 1
ATOM 623 O O . ILE A 1 88 ? -6.043 -2.005 11.643 1.00 75.25 88 ILE A O 1
ATOM 627 N N . LEU A 1 89 ? -4.160 -2.250 10.438 1.00 77.00 89 LEU A N 1
ATOM 628 C CA . LEU A 1 89 ? -3.236 -2.085 11.555 1.00 77.00 89 LEU A CA 1
ATOM 629 C C . LEU A 1 89 ? -3.286 -0.671 12.126 1.00 77.00 89 LEU A C 1
ATOM 631 O O . LEU A 1 89 ? -3.260 -0.529 13.344 1.00 77.00 89 LEU A O 1
ATOM 635 N N . ILE A 1 90 ? -3.381 0.362 11.283 1.00 83.75 90 ILE A N 1
ATOM 636 C CA . ILE A 1 90 ? -3.350 1.761 11.730 1.00 83.75 90 ILE A CA 1
ATOM 637 C C . ILE A 1 90 ? -4.570 2.102 12.599 1.00 83.75 90 ILE A C 1
ATOM 639 O O . ILE A 1 90 ? -4.348 2.585 13.711 1.00 83.75 90 ILE A O 1
ATOM 643 N N . PRO A 1 91 ? -5.825 1.805 12.200 1.00 73.69 91 PRO A N 1
ATOM 644 C CA . PRO A 1 91 ? -6.980 2.030 13.071 1.00 73.69 91 PRO A CA 1
ATOM 645 C C . PRO A 1 91 ? -6.875 1.295 14.414 1.00 73.69 91 PRO A C 1
ATOM 647 O O . PRO A 1 91 ? -7.149 1.882 15.457 1.00 73.69 91 PRO A O 1
ATOM 650 N N . LEU A 1 92 ? -6.422 0.034 14.400 1.00 75.81 92 LEU A N 1
ATOM 651 C CA . LEU A 1 92 ? -6.217 -0.784 15.606 1.00 75.81 92 LEU A CA 1
ATOM 652 C C . LEU A 1 92 ? -5.148 -0.200 16.541 1.00 75.81 92 LEU A C 1
ATOM 654 O O . LEU A 1 92 ? -5.305 -0.211 17.762 1.00 75.81 92 LEU A O 1
ATOM 658 N N . LEU A 1 93 ? -4.047 0.298 15.976 1.00 79.50 93 LEU A N 1
ATOM 659 C CA . LEU A 1 93 ? -2.981 0.950 16.732 1.00 79.50 93 LEU A CA 1
ATOM 660 C C . LEU A 1 93 ? -3.463 2.265 17.347 1.00 79.50 93 LEU A C 1
ATOM 662 O O . LEU A 1 93 ? -3.207 2.501 18.525 1.00 79.50 93 LEU A O 1
ATOM 666 N N . LEU A 1 94 ? -4.175 3.095 16.583 1.00 82.12 94 LEU A N 1
ATOM 667 C CA . LEU A 1 94 ? -4.706 4.376 17.058 1.00 82.12 94 LEU A CA 1
ATOM 668 C C . LEU A 1 94 ? -5.726 4.193 18.189 1.00 82.12 94 LEU A C 1
ATOM 670 O O . LEU A 1 94 ? -5.621 4.879 19.208 1.00 82.12 94 LEU A O 1
ATOM 674 N N . ASP A 1 95 ? -6.623 3.212 18.064 1.00 79.00 95 ASP A N 1
ATOM 675 C CA . ASP A 1 95 ? -7.585 2.852 19.113 1.00 79.00 95 ASP A CA 1
ATOM 676 C C . ASP A 1 95 ? -6.874 2.447 20.418 1.00 79.00 95 ASP A C 1
ATOM 678 O O . ASP A 1 95 ? -7.212 2.922 21.506 1.00 79.00 95 ASP A O 1
ATOM 682 N N . ARG A 1 96 ? -5.775 1.682 20.319 1.00 77.50 96 ARG A N 1
ATOM 683 C CA . ARG A 1 96 ? -4.947 1.312 21.481 1.00 77.50 96 ARG A CA 1
ATOM 684 C C . ARG A 1 96 ? -4.320 2.525 22.181 1.00 77.50 96 ARG A C 1
ATOM 686 O O . ARG A 1 96 ? -4.123 2.490 23.397 1.00 77.50 96 ARG A O 1
ATOM 693 N N . PHE A 1 97 ? -4.013 3.588 21.440 1.00 82.75 97 PHE A N 1
ATOM 694 C CA . PHE A 1 97 ? -3.492 4.849 21.980 1.00 82.75 97 PHE A CA 1
ATOM 695 C C . PHE A 1 97 ? -4.589 5.839 22.405 1.00 82.75 97 PHE A C 1
ATOM 697 O O . PHE A 1 97 ? -4.262 6.949 22.823 1.00 82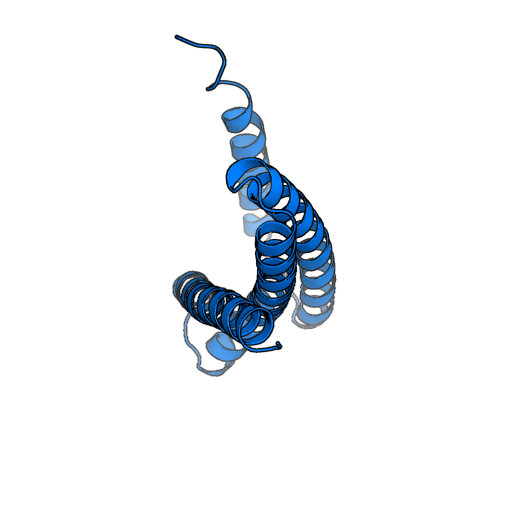.75 97 PHE A O 1
ATOM 704 N N . LYS A 1 98 ? -5.872 5.447 22.357 1.00 80.12 98 LYS A N 1
ATOM 705 C CA . LYS A 1 98 ? -7.035 6.313 22.627 1.00 80.12 98 LYS A CA 1
ATOM 706 C C . LYS A 1 98 ? -7.119 7.533 21.698 1.00 80.12 98 LYS A C 1
ATOM 708 O O . LYS A 1 98 ? -7.660 8.568 22.084 1.00 80.12 98 LYS A O 1
ATOM 713 N N . ILE A 1 99 ? -6.570 7.420 20.489 1.00 80.56 99 ILE A N 1
ATOM 714 C CA . ILE A 1 99 ? -6.685 8.426 19.430 1.00 80.56 99 ILE A CA 1
ATOM 715 C C . ILE A 1 99 ? -7.859 8.021 18.546 1.00 80.56 99 ILE A C 1
ATOM 717 O O . ILE A 1 99 ? -7.959 6.855 18.181 1.00 80.56 99 ILE A O 1
ATOM 721 N N . ASP A 1 100 ? -8.724 8.970 18.184 1.00 79.94 100 ASP A N 1
ATOM 722 C CA . ASP A 1 100 ? -9.881 8.704 17.324 1.00 79.94 100 ASP A CA 1
ATOM 723 C C . ASP A 1 100 ? -9.434 8.166 15.944 1.00 79.94 100 ASP A C 1
ATOM 725 O O . ASP A 1 100 ? -8.858 8.915 15.136 1.00 79.94 100 ASP A O 1
ATOM 729 N N . PRO A 1 101 ? -9.684 6.877 15.641 1.00 71.94 101 PRO A N 1
ATOM 730 C CA . PRO A 1 101 ? -9.243 6.273 14.397 1.00 71.94 101 PRO A CA 1
ATOM 731 C C . PRO A 1 101 ? -10.025 6.807 13.192 1.00 71.94 101 PRO A C 1
ATOM 733 O O . PRO A 1 101 ? -9.495 6.762 12.085 1.00 71.94 101 PRO A O 1
ATOM 736 N N . ALA A 1 102 ? -11.236 7.348 13.353 1.00 71.06 102 ALA A N 1
ATOM 737 C CA . ALA A 1 102 ? -12.042 7.802 12.219 1.00 71.06 102 ALA A CA 1
ATOM 738 C C . ALA A 1 102 ? -11.410 9.004 11.498 1.00 71.06 102 ALA A C 1
ATOM 740 O O . ALA A 1 102 ? -11.468 9.100 10.274 1.00 71.06 102 ALA A O 1
ATOM 741 N N . VAL A 1 103 ? -10.768 9.898 12.253 1.00 77.00 103 VAL A N 1
ATOM 742 C CA . VAL A 1 103 ? -10.153 11.120 11.715 1.00 77.00 103 VAL A CA 1
ATOM 743 C C . VAL A 1 103 ? -8.698 10.880 11.315 1.00 77.00 103 VAL A C 1
ATOM 745 O O . VAL A 1 103 ? -8.255 11.333 10.261 1.00 77.00 103 VAL A O 1
ATOM 748 N N . ALA A 1 104 ?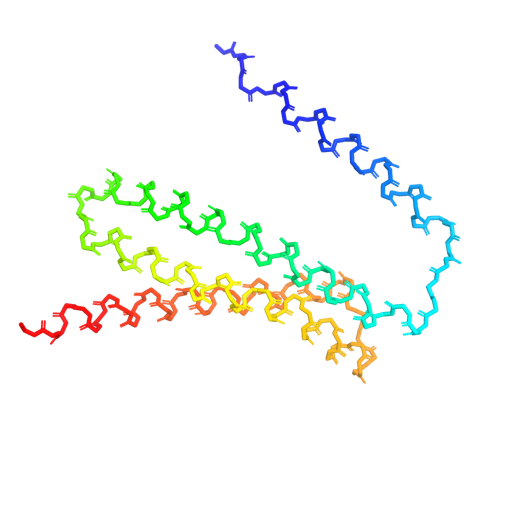 -7.944 10.147 12.137 1.00 78.50 104 ALA A N 1
ATOM 749 C CA . ALA A 1 104 ? -6.507 9.981 11.937 1.00 78.50 104 ALA A CA 1
ATOM 750 C C . ALA A 1 104 ? -6.152 8.863 10.940 1.00 78.50 104 ALA A C 1
ATOM 752 O O . ALA A 1 104 ? -5.161 8.991 10.218 1.00 78.50 104 ALA A O 1
ATOM 753 N N . SER A 1 105 ? -6.952 7.792 10.835 1.00 78.50 105 SER A N 1
ATOM 7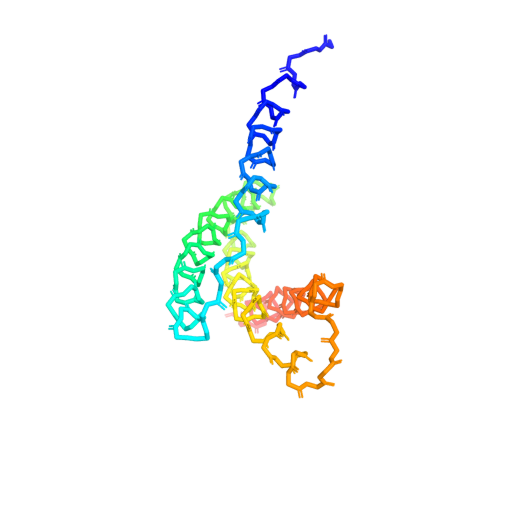54 C CA . SER A 1 105 ? -6.573 6.629 10.013 1.00 78.50 105 SER A CA 1
ATOM 755 C C . SER A 1 105 ? -6.432 6.970 8.536 1.00 78.50 105 SER A C 1
ATOM 757 O O . SER A 1 105 ? -5.483 6.515 7.912 1.00 78.50 105 SER A O 1
ATOM 759 N N . ALA A 1 106 ? -7.314 7.800 7.970 1.00 80.38 106 ALA A N 1
ATOM 760 C CA . ALA A 1 106 ? -7.240 8.156 6.552 1.00 80.38 106 ALA A CA 1
ATOM 761 C C . ALA A 1 106 ? -5.925 8.877 6.204 1.00 80.38 106 ALA A C 1
ATOM 763 O O . ALA A 1 106 ? -5.285 8.557 5.202 1.00 80.38 106 ALA A O 1
ATOM 764 N N . VAL A 1 107 ? -5.486 9.802 7.063 1.00 87.44 107 VAL A N 1
ATOM 765 C CA . VAL A 1 107 ? -4.231 10.543 6.877 1.00 87.44 107 VAL A CA 1
ATOM 766 C C . VAL A 1 107 ? -3.031 9.609 7.020 1.00 87.44 107 VAL A C 1
ATOM 768 O O . VAL A 1 107 ? -2.166 9.595 6.151 1.00 87.44 107 VAL A O 1
ATOM 771 N N . PHE A 1 108 ? -2.991 8.790 8.073 1.00 85.81 108 PHE A N 1
ATOM 772 C CA . PHE A 1 108 ? -1.880 7.864 8.309 1.00 85.81 108 PHE A CA 1
ATOM 773 C C . PHE A 1 108 ? -1.784 6.747 7.263 1.00 85.81 108 PHE A C 1
ATOM 775 O O . PHE A 1 108 ? -0.685 6.374 6.865 1.00 85.81 108 PHE A O 1
ATOM 782 N N . VAL A 1 109 ? -2.913 6.209 6.798 1.00 84.38 109 VAL A N 1
ATOM 783 C CA . VAL A 1 109 ? -2.920 5.215 5.717 1.00 84.38 109 VAL A CA 1
ATOM 784 C C . VAL A 1 109 ? -2.356 5.840 4.451 1.00 84.38 109 VAL A C 1
ATOM 786 O O . VAL A 1 109 ? -1.445 5.266 3.866 1.00 84.38 109 VAL A O 1
ATOM 789 N N . THR A 1 110 ? -2.825 7.035 4.084 1.00 84.38 110 THR A N 1
ATOM 790 C CA . THR A 1 110 ? -2.359 7.730 2.877 1.00 84.38 110 THR A CA 1
ATOM 791 C C . THR A 1 110 ? -0.858 8.018 2.942 1.00 84.38 110 THR A C 1
ATOM 793 O O . THR A 1 110 ? -0.139 7.711 1.998 1.00 84.38 110 THR A O 1
ATOM 796 N N . THR A 1 111 ? -0.339 8.508 4.072 1.00 89.50 111 THR A N 1
ATOM 797 C CA . THR A 1 111 ? 1.103 8.777 4.208 1.00 89.50 111 THR A CA 1
ATOM 798 C C . THR A 1 111 ? 1.945 7.508 4.138 1.00 89.50 111 THR A C 1
ATOM 800 O O . THR A 1 111 ? 3.006 7.507 3.514 1.00 89.50 111 THR A O 1
ATOM 803 N N . VAL A 1 112 ? 1.482 6.407 4.736 1.00 86.75 112 VAL A N 1
ATOM 804 C CA . VAL A 1 112 ? 2.167 5.115 4.631 1.00 86.75 112 VAL A CA 1
ATOM 805 C C . VAL A 1 112 ? 2.154 4.616 3.188 1.00 86.75 112 VAL A C 1
ATOM 807 O O . VAL A 1 112 ? 3.198 4.188 2.699 1.00 86.75 112 VAL A O 1
ATOM 810 N N . THR A 1 113 ? 1.025 4.706 2.483 1.00 84.75 113 THR A N 1
ATOM 811 C CA . THR A 1 113 ? 0.942 4.287 1.077 1.00 84.75 113 THR A CA 1
ATOM 812 C C . THR A 1 113 ? 1.745 5.183 0.145 1.00 84.75 113 THR A C 1
ATOM 814 O O . THR A 1 113 ? 2.350 4.687 -0.798 1.00 84.75 113 THR A O 1
ATOM 817 N N . ASP A 1 114 ? 1.831 6.483 0.415 1.00 86.44 114 ASP A N 1
ATOM 818 C CA . ASP A 1 114 ? 2.643 7.397 -0.390 1.00 86.44 114 ASP A CA 1
ATOM 819 C C . ASP A 1 114 ? 4.130 7.071 -0.234 1.00 86.44 114 ASP A C 1
ATOM 821 O O . ASP A 1 114 ? 4.842 6.898 -1.225 1.00 86.44 114 ASP A O 1
ATOM 825 N N . CYS A 1 115 ? 4.592 6.892 1.007 1.00 90.31 115 CYS A N 1
ATOM 826 C CA . CYS A 1 115 ? 5.962 6.480 1.291 1.00 90.31 115 CYS A CA 1
ATOM 827 C C . CYS A 1 115 ? 6.275 5.120 0.656 1.00 90.31 115 CYS A C 1
ATOM 829 O O . CYS A 1 115 ? 7.249 4.996 -0.085 1.00 90.31 115 CYS A O 1
ATOM 831 N N . VAL A 1 116 ? 5.456 4.094 0.915 1.00 88.56 116 VAL A N 1
ATOM 832 C CA . VAL A 1 116 ? 5.706 2.744 0.393 1.00 88.56 116 VAL A CA 1
ATOM 833 C C . VAL A 1 116 ? 5.625 2.717 -1.127 1.00 88.56 116 VAL A C 1
ATOM 835 O O . VAL A 1 116 ? 6.497 2.123 -1.751 1.00 88.56 116 VAL A O 1
ATOM 838 N N . GLY A 1 117 ? 4.640 3.374 -1.737 1.00 84.06 117 GLY A N 1
ATOM 839 C CA . GLY A 1 117 ? 4.519 3.464 -3.189 1.00 84.06 117 GLY A CA 1
ATOM 840 C C . GLY A 1 117 ? 5.736 4.127 -3.829 1.00 84.06 117 GLY A C 1
ATOM 841 O O . GLY A 1 117 ? 6.291 3.593 -4.791 1.00 84.06 117 GLY A O 1
ATOM 842 N N . PHE A 1 118 ? 6.209 5.235 -3.256 1.00 84.56 118 PHE A N 1
ATOM 843 C CA . PHE A 1 118 ? 7.393 5.939 -3.743 1.00 84.56 118 PHE A CA 1
ATOM 844 C C . PHE A 1 118 ? 8.668 5.096 -3.608 1.00 84.56 118 PHE A C 1
ATOM 846 O O . PHE A 1 118 ? 9.411 4.942 -4.579 1.00 84.56 118 PHE A O 1
ATOM 853 N N . PHE A 1 119 ? 8.901 4.490 -2.438 1.00 89.38 119 PHE A N 1
ATOM 854 C CA . PHE A 1 119 ? 10.066 3.632 -2.207 1.00 89.38 119 PHE A CA 1
ATOM 855 C C . PHE A 1 119 ? 10.017 2.334 -3.016 1.00 89.38 119 PHE A C 1
ATOM 857 O O . PHE A 1 119 ? 11.051 1.900 -3.515 1.00 89.38 119 PHE A O 1
ATOM 864 N N . ALA A 1 120 ? 8.843 1.724 -3.185 1.00 85.75 120 ALA A N 1
ATOM 865 C CA . ALA A 1 120 ? 8.681 0.523 -3.997 1.00 85.75 120 ALA A CA 1
ATOM 866 C C . ALA A 1 120 ? 8.963 0.825 -5.471 1.00 85.75 120 ALA A C 1
ATOM 868 O O . ALA A 1 120 ? 9.709 0.088 -6.109 1.00 85.75 120 ALA A O 1
ATOM 869 N N . PHE A 1 121 ? 8.427 1.929 -5.998 1.00 80.62 121 PHE A N 1
ATOM 870 C CA . PHE A 1 121 ? 8.675 2.338 -7.376 1.00 80.62 121 PHE A CA 1
ATOM 871 C C . PHE A 1 121 ? 10.148 2.676 -7.617 1.00 80.62 121 PHE A C 1
ATOM 873 O O . PHE A 1 121 ? 10.769 2.079 -8.494 1.00 80.62 121 PHE A O 1
ATOM 880 N N . LEU A 1 122 ? 10.730 3.584 -6.828 1.00 83.94 122 LEU A N 1
ATOM 881 C CA . LEU A 1 122 ? 12.130 3.978 -7.003 1.00 83.94 122 LEU A CA 1
ATOM 882 C C . LEU A 1 122 ? 13.097 2.834 -6.711 1.00 83.94 122 LEU A C 1
ATOM 884 O O . LEU A 1 122 ? 14.094 2.689 -7.414 1.00 83.94 122 LEU A O 1
ATOM 888 N N . GLY A 1 123 ? 12.809 2.017 -5.699 1.00 85.31 123 GLY A N 1
ATOM 889 C CA . GLY A 1 123 ? 13.614 0.854 -5.346 1.00 85.31 123 GLY A CA 1
ATOM 890 C C . GLY A 1 123 ? 13.630 -0.183 -6.464 1.00 85.31 123 GLY A C 1
ATOM 891 O O . GLY A 1 123 ? 14.705 -0.616 -6.869 1.00 85.31 123 GLY A O 1
ATOM 892 N N . LEU A 1 124 ? 12.461 -0.530 -7.015 1.00 83.81 124 LEU A N 1
ATOM 893 C CA . LEU A 1 124 ? 12.365 -1.471 -8.134 1.00 83.81 124 LEU A CA 1
ATOM 894 C C . LEU A 1 124 ? 12.957 -0.901 -9.422 1.00 83.81 124 LEU A C 1
ATOM 896 O O . LEU A 1 124 ? 13.660 -1.623 -10.121 1.00 83.81 124 LEU A O 1
ATOM 900 N N . ALA A 1 125 ? 12.724 0.380 -9.723 1.00 79.56 125 ALA A N 1
ATOM 901 C CA . ALA A 1 125 ? 13.315 1.031 -10.888 1.00 79.56 125 ALA A CA 1
ATOM 902 C C . ALA A 1 125 ? 14.845 1.046 -10.794 1.00 79.56 125 ALA A C 1
ATOM 904 O O . ALA A 1 125 ? 15.525 0.613 -11.719 1.00 79.56 125 ALA A O 1
ATOM 905 N N . THR A 1 126 ? 15.390 1.474 -9.654 1.00 84.56 126 THR A N 1
ATOM 906 C CA . THR A 1 126 ? 16.841 1.501 -9.431 1.00 84.56 126 THR A 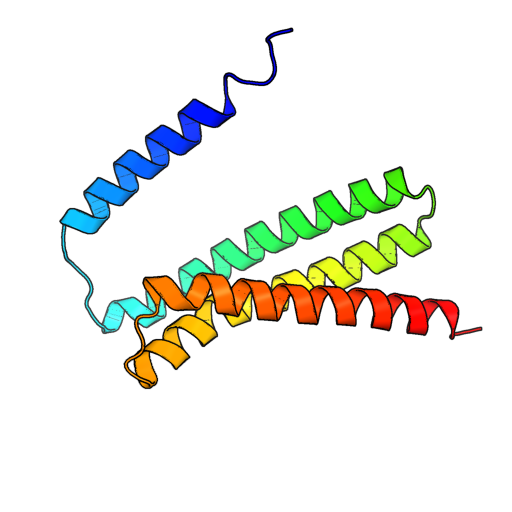CA 1
ATOM 907 C C . THR A 1 126 ? 17.425 0.100 -9.514 1.00 84.56 126 THR A C 1
ATOM 909 O O . THR A 1 126 ? 18.419 -0.089 -10.197 1.00 84.56 126 THR A O 1
ATOM 912 N N . TRP A 1 127 ? 16.804 -0.890 -8.868 1.00 83.75 127 TRP A N 1
ATOM 913 C CA . TRP A 1 127 ? 17.271 -2.272 -8.924 1.00 83.75 127 TRP A CA 1
ATOM 914 C C . TRP A 1 127 ? 17.260 -2.822 -10.355 1.00 83.75 127 TRP A C 1
ATOM 916 O O . TRP A 1 127 ? 18.254 -3.389 -10.789 1.00 83.75 127 TRP A O 1
ATOM 926 N N . TRP A 1 128 ? 16.189 -2.592 -11.116 1.00 80.81 128 TRP A N 1
ATOM 927 C CA . TRP A 1 128 ? 16.070 -3.072 -12.494 1.00 80.81 128 TRP A CA 1
ATOM 928 C C . TRP A 1 128 ? 17.076 -2.423 -13.451 1.00 80.81 128 TRP A C 1
ATOM 930 O O . TRP A 1 128 ? 17.657 -3.115 -14.277 1.00 80.81 128 TRP A O 1
ATOM 940 N N . PHE A 1 129 ? 17.312 -1.113 -13.337 1.00 74.69 129 PHE A N 1
ATOM 941 C CA . PHE A 1 129 ? 18.281 -0.404 -14.184 1.00 74.69 129 PHE A CA 1
ATOM 942 C C . PHE A 1 129 ? 19.736 -0.525 -13.696 1.00 74.69 129 PHE A C 1
ATOM 944 O O . PHE A 1 129 ? 20.652 -0.213 -14.454 1.00 74.69 129 PHE A O 1
ATOM 951 N N . ALA A 1 130 ? 19.965 -0.948 -12.448 1.00 75.44 130 ALA A N 1
ATOM 952 C CA . ALA A 1 130 ? 21.301 -1.183 -11.895 1.00 75.44 130 ALA A CA 1
ATOM 953 C C . ALA A 1 130 ? 21.808 -2.618 -12.108 1.00 75.44 130 ALA A C 1
ATOM 955 O O . ALA A 1 130 ? 23.008 -2.856 -11.965 1.00 75.44 130 ALA A O 1
ATOM 956 N N . VAL A 1 131 ? 20.924 -3.572 -12.417 1.00 58.97 131 VAL A N 1
ATOM 957 C CA . VAL A 1 131 ? 21.328 -4.921 -12.828 1.00 58.97 131 VAL A CA 1
ATOM 958 C C . VAL A 1 131 ? 21.743 -4.858 -14.312 1.00 58.97 131 VAL A C 1
ATOM 960 O O . VAL A 1 131 ? 20.927 -4.429 -15.127 1.00 58.97 131 VAL A O 1
ATOM 963 N N . PRO A 1 132 ? 23.004 -5.199 -14.653 1.00 52.53 132 PRO A N 1
ATOM 964 C CA . PRO A 1 132 ? 23.558 -5.062 -16.003 1.00 52.53 132 PRO A CA 1
ATOM 965 C C . PRO A 1 132 ? 22.981 -6.052 -17.021 1.00 52.53 132 PRO A C 1
ATOM 967 O O . PRO A 1 132 ? 22.549 -7.155 -16.611 1.00 52.53 132 PRO A O 1
#

pLDDT: mean 71.75, std 12.5, range [42.81, 90.31]

Foldseek 3Di:
DDDPPPPVVPVVVVVVVVVVVVVVPDDDDPVCLVVVLVVLLVVLLVVLLVVLVVVLVVQCVVVVPNLLSVLLSQLSNQLSVLLSVLLRVVLVVCVVVVHHCVPVSVVRSVVSSVVSSVCSSVVSVCVVVVPD

Secondary structure (DSSP, 8-state):
--SSSSSHHHHHHHHHHHHHHHHTT----HHHHHHHHHHHHHHHHHHHHHHHHHHHHHHHHHHS-HHHHHHHHHHHHHHHHHHHHHHHHHHHHHHHTT--HHHHHHHHHHHHHHHHHHHHHHHHHHHHHH--